Protein AF-A0A3C1ZZN5-F1 (afdb_monomer_lite)

Structure (mmCIF, N/CA/C/O backbone):
data_AF-A0A3C1ZZN5-F1
#
_entry.id   AF-A0A3C1ZZN5-F1
#
loop_
_atom_site.group_PDB
_atom_site.id
_atom_site.type_symbol
_atom_site.label_atom_id
_atom_site.label_alt_id
_atom_site.label_comp_id
_atom_site.label_asym_id
_atom_site.label_entity_id
_atom_site.label_seq_id
_atom_site.pdbx_PDB_ins_code
_atom_site.Cartn_x
_atom_site.Cartn_y
_atom_site.Cartn_z
_atom_site.occupancy
_atom_site.B_iso_or_equiv
_atom_site.auth_seq_id
_atom_site.auth_comp_id
_atom_site.auth_asym_id
_atom_site.auth_atom_id
_atom_site.pdbx_PDB_model_num
ATOM 1 N N . MET A 1 1 ? 5.058 -11.805 5.650 1.00 82.50 1 MET A N 1
ATOM 2 C CA . MET A 1 1 ? 4.836 -10.509 4.966 1.00 82.50 1 MET A CA 1
ATOM 3 C C . MET A 1 1 ? 5.809 -9.423 5.403 1.00 82.50 1 MET A C 1
ATOM 5 O O . MET A 1 1 ? 6.510 -8.929 4.540 1.00 82.50 1 MET A O 1
ATOM 9 N N . VAL A 1 2 ? 5.956 -9.083 6.694 1.00 88.62 2 VAL A N 1
ATOM 10 C CA . VAL A 1 2 ? 6.956 -8.054 7.080 1.00 88.62 2 VAL A CA 1
ATOM 11 C C . VAL A 1 2 ? 8.396 -8.449 6.762 1.00 88.62 2 VAL A C 1
ATOM 13 O O . VAL A 1 2 ? 9.121 -7.617 6.238 1.00 88.62 2 VAL A O 1
ATOM 16 N N . MET A 1 3 ? 8.784 -9.710 6.985 1.00 89.06 3 MET A N 1
ATOM 17 C CA . MET A 1 3 ? 10.106 -10.189 6.557 1.00 89.06 3 MET A CA 1
ATOM 18 C C . MET A 1 3 ? 10.302 -10.021 5.043 1.00 89.06 3 MET A C 1
ATOM 20 O O . MET A 1 3 ? 11.315 -9.491 4.623 1.00 89.06 3 MET A O 1
ATOM 24 N N . VAL A 1 4 ? 9.288 -10.365 4.239 1.00 88.69 4 VAL A N 1
ATOM 25 C CA . VAL A 1 4 ? 9.314 -10.205 2.773 1.00 88.69 4 VAL A CA 1
ATOM 26 C C . VAL A 1 4 ? 9.475 -8.736 2.371 1.00 88.69 4 VAL A C 1
ATOM 28 O O . VAL A 1 4 ? 10.285 -8.431 1.506 1.00 88.69 4 VAL A O 1
ATOM 31 N N . ALA A 1 5 ? 8.751 -7.816 3.016 1.00 88.94 5 ALA A N 1
ATOM 32 C CA . ALA A 1 5 ? 8.887 -6.384 2.753 1.00 88.94 5 ALA A CA 1
ATOM 33 C C . ALA A 1 5 ? 10.283 -5.856 3.130 1.00 88.94 5 ALA A C 1
ATOM 35 O O . ALA A 1 5 ? 10.857 -5.058 2.397 1.00 88.94 5 ALA A O 1
ATOM 36 N N . PHE A 1 6 ? 10.851 -6.338 4.238 1.00 90.38 6 PHE A N 1
ATOM 37 C CA . PHE A 1 6 ? 12.215 -5.996 4.633 1.00 90.38 6 PHE A CA 1
ATOM 38 C C . PHE A 1 6 ? 13.245 -6.519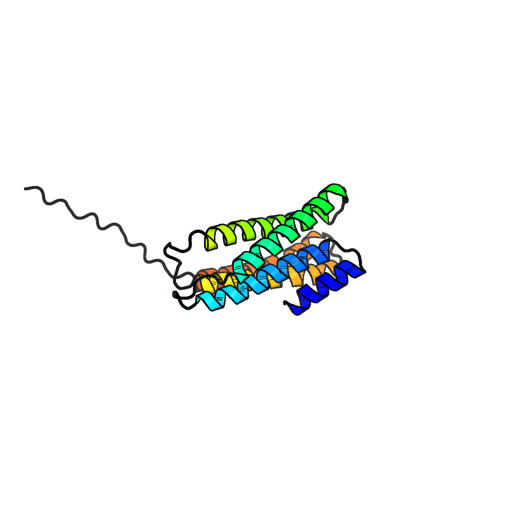 3.623 1.00 90.38 6 PHE A C 1
ATOM 40 O O . PHE A 1 6 ? 14.095 -5.760 3.164 1.00 90.38 6 PHE A O 1
ATOM 47 N N . SER A 1 7 ? 13.122 -7.777 3.194 1.00 90.81 7 SER A N 1
ATOM 48 C CA . SER A 1 7 ? 13.955 -8.339 2.127 1.00 90.81 7 SER A CA 1
ATOM 49 C C . SER A 1 7 ? 13.819 -7.554 0.820 1.00 90.81 7 SER A C 1
ATOM 51 O O . SER A 1 7 ? 14.822 -7.309 0.156 1.00 90.81 7 SER A O 1
ATOM 53 N N . ALA A 1 8 ? 12.611 -7.105 0.467 1.00 88.12 8 ALA A N 1
ATOM 54 C CA . ALA A 1 8 ? 12.384 -6.279 -0.717 1.00 88.12 8 ALA A CA 1
ATOM 55 C C . ALA A 1 8 ? 13.116 -4.931 -0.635 1.00 88.12 8 ALA A C 1
ATOM 57 O O . ALA A 1 8 ? 13.687 -4.500 -1.633 1.00 88.12 8 ALA A O 1
ATOM 58 N N . PHE A 1 9 ? 13.173 -4.297 0.542 1.00 88.69 9 PHE A N 1
ATOM 59 C CA . PHE A 1 9 ? 13.965 -3.079 0.732 1.00 88.69 9 PHE A CA 1
ATOM 60 C C . PHE A 1 9 ? 15.465 -3.318 0.583 1.00 88.69 9 PHE A C 1
ATOM 62 O O . PHE A 1 9 ? 16.136 -2.547 -0.099 1.00 88.69 9 PHE A O 1
ATOM 69 N N . VAL A 1 10 ? 15.983 -4.403 1.161 1.00 91.31 10 VAL A N 1
ATOM 70 C CA . VAL A 1 10 ? 17.399 -4.770 1.015 1.00 91.31 10 VAL A CA 1
ATOM 71 C C . VAL A 1 10 ? 17.738 -5.020 -0.458 1.00 91.31 10 VAL A C 1
ATOM 73 O O . VAL A 1 10 ? 18.679 -4.435 -0.988 1.00 91.31 10 VAL A O 1
ATOM 76 N N . LEU A 1 11 ? 16.933 -5.824 -1.158 1.00 88.81 11 LEU A N 1
ATOM 77 C CA . LEU A 1 11 ? 17.134 -6.108 -2.582 1.00 88.81 11 LEU A CA 1
ATOM 78 C C . LEU A 1 11 ? 16.981 -4.862 -3.453 1.00 88.81 11 LEU A C 1
ATOM 80 O O . LEU A 1 11 ? 17.716 -4.700 -4.425 1.00 88.81 11 LEU A O 1
ATOM 84 N N . SER A 1 12 ? 16.050 -3.977 -3.105 1.00 87.50 12 SER A N 1
ATOM 85 C CA . SER A 1 12 ? 15.873 -2.701 -3.785 1.00 87.50 12 SER A CA 1
ATOM 86 C C . SER A 1 12 ? 17.114 -1.821 -3.685 1.00 87.50 12 SER A C 1
ATOM 88 O O . SER A 1 12 ? 17.446 -1.185 -4.682 1.00 87.50 12 SER A O 1
ATOM 90 N N . ALA A 1 13 ? 17.771 -1.776 -2.524 1.00 87.00 13 ALA A N 1
ATOM 91 C CA . ALA A 1 13 ? 18.986 -0.993 -2.328 1.00 87.00 13 ALA A CA 1
ATOM 92 C C . ALA A 1 13 ? 20.169 -1.587 -3.106 1.00 87.00 13 ALA A C 1
ATOM 94 O O . ALA A 1 13 ? 20.916 -0.851 -3.739 1.00 87.00 13 ALA A O 1
ATOM 95 N N . ILE A 1 14 ? 20.301 -2.918 -3.121 1.00 91.06 14 ILE A N 1
ATOM 96 C CA . ILE A 1 14 ? 21.395 -3.612 -3.822 1.00 91.06 14 ILE A CA 1
ATOM 97 C C . ILE A 1 14 ? 21.243 -3.515 -5.346 1.00 91.06 14 ILE A C 1
ATOM 99 O O . ILE A 1 14 ? 22.218 -3.293 -6.056 1.00 91.06 14 ILE A O 1
ATOM 103 N N . LYS A 1 15 ? 20.027 -3.714 -5.869 1.00 83.88 15 LYS A N 1
ATOM 104 C CA . LYS A 1 15 ? 19.757 -3.742 -7.317 1.00 83.88 15 LYS A CA 1
ATOM 105 C C . LYS A 1 15 ? 19.299 -2.393 -7.882 1.00 83.88 15 LYS A C 1
ATOM 107 O O . LYS A 1 15 ? 18.893 -2.353 -9.040 1.00 83.88 15 LYS A O 1
ATOM 112 N N . SER A 1 16 ? 19.294 -1.325 -7.078 1.00 82.25 16 SER A N 1
ATOM 113 C CA . SER A 1 16 ? 18.743 -0.005 -7.437 1.00 82.25 16 SER A CA 1
ATOM 114 C C . SER A 1 16 ? 17.367 -0.097 -8.111 1.00 82.25 16 SER A C 1
ATOM 116 O O . SER A 1 16 ? 17.086 0.566 -9.107 1.00 82.25 16 SER A O 1
ATOM 118 N N . ASN A 1 17 ? 16.506 -0.975 -7.590 1.00 83.81 17 ASN A N 1
ATOM 119 C CA . ASN A 1 17 ? 15.234 -1.314 -8.219 1.00 83.81 17 ASN A CA 1
ATOM 120 C C . ASN A 1 17 ? 14.074 -0.566 -7.548 1.00 83.81 17 ASN A C 1
ATOM 122 O O . ASN A 1 17 ? 13.565 -0.979 -6.504 1.00 83.81 17 ASN A O 1
ATOM 126 N N . SER A 1 18 ? 13.626 0.512 -8.193 1.00 85.75 18 SER A N 1
ATOM 127 C CA . SER A 1 18 ? 12.519 1.360 -7.738 1.00 85.75 18 SER A CA 1
ATOM 128 C C . SER A 1 18 ? 11.204 0.591 -7.548 1.00 85.75 18 SER A C 1
ATOM 130 O O . SER A 1 18 ? 10.439 0.875 -6.628 1.00 85.75 18 SER A O 1
ATOM 132 N N . PHE A 1 19 ? 10.932 -0.422 -8.372 1.00 85.94 19 PHE A N 1
ATOM 133 C CA . PHE A 1 19 ? 9.715 -1.222 -8.246 1.00 85.94 19 PHE A CA 1
ATOM 134 C C . PHE A 1 19 ? 9.686 -2.030 -6.940 1.00 85.94 19 PHE A C 1
ATOM 136 O O . PHE A 1 19 ? 8.683 -2.002 -6.221 1.00 85.94 19 PHE A O 1
ATOM 143 N N . LEU A 1 20 ? 10.796 -2.691 -6.592 1.00 87.88 20 LEU A N 1
ATOM 144 C CA . LEU A 1 20 ? 10.908 -3.451 -5.342 1.00 87.88 20 LEU A CA 1
ATOM 145 C C . LEU A 1 20 ? 10.789 -2.549 -4.112 1.00 87.88 20 LEU A C 1
ATOM 147 O O . LEU A 1 20 ? 10.127 -2.938 -3.147 1.00 87.88 20 LEU A O 1
ATOM 151 N N . PHE A 1 21 ? 11.362 -1.340 -4.165 1.00 89.25 21 PHE A N 1
ATOM 152 C CA . PHE A 1 21 ? 11.186 -0.346 -3.105 1.00 89.25 21 PHE A CA 1
ATOM 153 C C . PHE A 1 21 ? 9.705 -0.063 -2.864 1.00 89.25 21 PHE A C 1
ATOM 155 O O . PHE A 1 21 ? 9.212 -0.157 -1.738 1.00 89.25 21 PHE A O 1
ATOM 162 N N . MET A 1 22 ? 8.987 0.260 -3.942 1.00 89.00 22 MET A N 1
ATO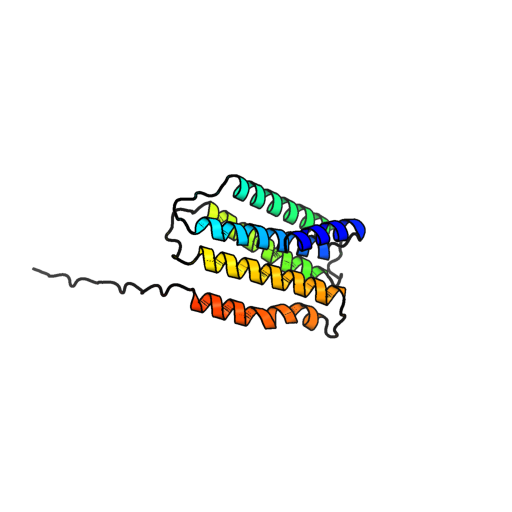M 163 C CA . MET A 1 22 ? 7.616 0.732 -3.850 1.00 89.00 22 MET A CA 1
ATOM 164 C C . MET A 1 22 ? 6.664 -0.355 -3.361 1.00 89.00 22 MET A C 1
ATOM 166 O O . MET A 1 22 ? 5.848 -0.123 -2.465 1.00 89.00 22 MET A O 1
ATOM 170 N N . VAL A 1 23 ? 6.790 -1.566 -3.908 1.00 90.81 23 VAL A N 1
ATOM 171 C CA . VAL A 1 23 ? 5.974 -2.698 -3.460 1.00 90.81 23 VAL A CA 1
ATOM 172 C C . VAL A 1 23 ? 6.336 -3.105 -2.031 1.00 90.81 23 VAL A C 1
ATOM 174 O O . VAL A 1 23 ? 5.439 -3.441 -1.254 1.00 90.81 23 VAL A O 1
ATOM 177 N N . GLY A 1 24 ? 7.614 -3.027 -1.648 1.00 92.44 24 GLY A N 1
ATOM 178 C CA . GLY A 1 24 ? 8.068 -3.243 -0.273 1.00 92.44 24 GLY A CA 1
ATOM 179 C C . GLY A 1 24 ? 7.416 -2.267 0.708 1.00 92.44 24 GLY A C 1
ATOM 180 O O . GLY A 1 24 ? 6.808 -2.699 1.691 1.00 92.44 24 GLY A O 1
ATOM 181 N N . LEU A 1 25 ? 7.445 -0.968 0.396 1.00 92.88 25 LEU A N 1
ATOM 182 C CA . LEU A 1 25 ? 6.820 0.088 1.197 1.00 92.88 25 LEU A CA 1
ATOM 183 C C . LEU A 1 25 ? 5.308 -0.102 1.318 1.00 92.88 25 LEU A C 1
ATOM 185 O O . LEU A 1 25 ? 4.768 -0.098 2.427 1.00 92.88 25 LEU A O 1
ATOM 189 N N . PHE A 1 26 ? 4.635 -0.350 0.194 1.00 93.19 26 PHE A N 1
ATOM 190 C CA . PHE A 1 26 ? 3.201 -0.625 0.159 1.00 93.19 26 PHE A CA 1
ATOM 191 C C . PHE A 1 26 ? 2.830 -1.848 1.012 1.00 93.19 26 PHE A C 1
ATOM 193 O O . PHE A 1 26 ? 1.931 -1.787 1.857 1.00 93.19 26 PHE A O 1
ATOM 200 N N . THR A 1 27 ? 3.558 -2.954 0.845 1.00 93.81 27 THR A N 1
ATOM 201 C CA . THR A 1 27 ? 3.338 -4.207 1.581 1.00 93.81 27 THR A CA 1
ATOM 202 C C . THR A 1 27 ? 3.575 -4.023 3.075 1.00 93.81 27 THR A C 1
ATOM 204 O O . THR A 1 27 ? 2.781 -4.509 3.889 1.00 93.81 27 THR A O 1
ATOM 207 N N . LEU A 1 28 ? 4.646 -3.321 3.461 1.00 94.25 28 LEU A N 1
ATOM 208 C CA . LEU A 1 28 ? 4.952 -3.042 4.860 1.00 94.25 28 LEU A CA 1
ATOM 209 C C . LEU A 1 28 ? 3.826 -2.231 5.501 1.00 94.25 28 LEU A C 1
ATOM 211 O O . LEU A 1 28 ? 3.308 -2.628 6.549 1.00 94.25 28 LEU A O 1
ATOM 215 N N . TYR A 1 29 ? 3.409 -1.146 4.847 1.00 94.19 29 TYR A N 1
ATOM 216 C CA . TYR A 1 29 ? 2.340 -0.282 5.333 1.00 94.19 29 TYR A CA 1
ATOM 217 C C . TYR A 1 29 ? 1.029 -1.052 5.521 1.00 94.19 29 TYR A C 1
ATOM 219 O O . TYR A 1 29 ? 0.440 -1.029 6.606 1.00 94.19 29 TYR A O 1
ATOM 227 N N . MET A 1 30 ? 0.611 -1.816 4.510 1.00 93.56 30 MET A N 1
ATOM 228 C CA . MET A 1 30 ? -0.581 -2.667 4.564 1.00 93.56 30 MET A CA 1
ATOM 229 C C . MET A 1 30 ? -0.496 -3.713 5.681 1.00 93.56 30 MET A C 1
ATOM 231 O O . MET A 1 30 ? -1.441 -3.899 6.446 1.00 93.56 30 MET A O 1
ATOM 235 N N . THR A 1 31 ? 0.655 -4.364 5.843 1.00 93.75 31 THR A N 1
ATOM 236 C CA . THR A 1 31 ? 0.827 -5.408 6.860 1.00 93.75 31 THR A CA 1
ATOM 237 C C . THR A 1 31 ? 0.805 -4.831 8.278 1.00 93.75 31 THR A C 1
ATOM 239 O O . THR A 1 31 ? 0.198 -5.412 9.181 1.00 93.75 31 THR A O 1
ATOM 242 N N . VAL A 1 32 ? 1.464 -3.692 8.513 1.00 92.19 32 VAL A N 1
ATOM 243 C CA . VAL A 1 32 ? 1.506 -3.050 9.837 1.00 92.19 32 VAL A CA 1
ATOM 244 C C . VAL A 1 32 ? 0.133 -2.493 10.209 1.00 92.19 32 VAL A C 1
ATOM 246 O O . VAL A 1 32 ? -0.377 -2.830 11.280 1.00 92.19 32 VAL A O 1
ATOM 249 N N . THR A 1 33 ? -0.503 -1.725 9.320 1.00 90.81 33 THR A N 1
ATOM 250 C CA . THR A 1 33 ? -1.850 -1.169 9.553 1.00 90.81 33 THR A CA 1
ATOM 251 C C . THR A 1 33 ? -2.909 -2.268 9.672 1.00 90.81 33 THR A C 1
ATOM 253 O O . THR A 1 33 ? -3.778 -2.199 10.541 1.00 90.81 33 THR A O 1
ATOM 256 N N . GLY A 1 34 ? -2.795 -3.345 8.890 1.00 89.75 34 GLY A N 1
ATOM 257 C CA . GLY A 1 34 ? -3.645 -4.528 8.996 1.00 89.75 34 GLY A CA 1
ATOM 258 C C . GLY A 1 34 ? -3.512 -5.244 10.342 1.00 89.75 34 GLY A C 1
ATOM 259 O O . GLY A 1 34 ? -4.520 -5.613 10.939 1.00 89.75 34 GLY A O 1
ATOM 260 N N . ARG A 1 35 ? -2.295 -5.414 10.881 1.00 89.31 35 ARG A N 1
ATOM 261 C CA . ARG A 1 35 ? -2.109 -5.984 12.234 1.00 89.31 35 ARG A CA 1
ATOM 262 C C . ARG A 1 35 ? -2.615 -5.050 13.322 1.00 89.31 35 ARG A C 1
ATOM 264 O O . ARG A 1 35 ? -3.225 -5.512 14.282 1.00 89.31 35 ARG A O 1
ATOM 271 N N . ARG A 1 36 ? -2.391 -3.744 13.170 1.00 86.19 36 ARG A N 1
ATOM 272 C CA . ARG A 1 36 ? -2.890 -2.731 14.106 1.00 86.19 36 ARG A CA 1
ATOM 273 C C . ARG A 1 36 ? -4.413 -2.716 14.165 1.00 86.19 36 ARG A C 1
ATOM 275 O O . ARG A 1 36 ? -4.946 -2.597 15.261 1.00 86.19 36 ARG A O 1
ATOM 282 N N . ALA A 1 37 ? -5.098 -2.972 13.049 1.00 85.62 37 ALA A N 1
ATOM 283 C CA . ALA A 1 37 ? -6.554 -3.104 13.018 1.00 85.62 37 ALA A CA 1
ATOM 284 C C . ALA A 1 37 ? -7.092 -4.105 14.063 1.00 85.62 37 ALA A C 1
ATOM 286 O O . ALA A 1 37 ? -8.114 -3.833 14.680 1.00 85.62 37 ALA A O 1
ATOM 287 N N . LEU A 1 38 ? -6.382 -5.208 14.344 1.00 83.94 38 LEU A N 1
ATOM 288 C CA . LEU A 1 38 ? -6.799 -6.197 15.351 1.00 83.94 38 LEU A CA 1
ATOM 289 C C . LEU A 1 38 ? -6.778 -5.660 16.792 1.00 83.94 38 LEU A C 1
ATOM 291 O O . LEU A 1 38 ? -7.553 -6.130 17.625 1.00 83.94 38 LEU A O 1
ATOM 295 N N . LYS A 1 39 ? -5.919 -4.678 17.098 1.00 77.81 39 LYS A N 1
ATOM 296 C CA . LYS A 1 39 ? -5.841 -4.071 18.439 1.00 77.81 39 LYS A CA 1
ATOM 297 C C . LYS A 1 39 ? -7.091 -3.245 18.760 1.00 77.81 39 LYS A C 1
ATOM 299 O O . LYS A 1 39 ? -7.573 -3.270 19.886 1.00 77.81 39 LYS A O 1
ATOM 304 N N . PHE A 1 40 ? -7.712 -2.653 17.740 1.00 70.69 40 PHE A N 1
ATOM 305 C CA . PHE A 1 40 ? -8.961 -1.888 17.856 1.00 70.69 40 PHE A CA 1
ATOM 306 C C . PHE A 1 40 ? -10.224 -2.759 17.979 1.00 70.69 40 PHE A C 1
ATOM 308 O O . PHE A 1 40 ? -11.338 -2.254 17.871 1.00 70.69 40 PHE A O 1
ATOM 315 N N . LYS A 1 41 ? -10.084 -4.071 18.233 1.00 68.19 41 LYS A N 1
ATOM 316 C CA . LYS A 1 41 ? -11.213 -4.952 18.579 1.00 68.19 41 LYS A CA 1
ATOM 317 C C . LYS A 1 41 ? -11.914 -4.509 19.872 1.00 68.19 41 LYS A C 1
ATOM 319 O O . LYS A 1 41 ? -13.106 -4.761 20.031 1.00 68.19 41 LYS A O 1
ATOM 324 N N . LYS A 1 42 ? -11.185 -3.876 20.800 1.00 62.06 42 LYS A N 1
ATOM 325 C CA . LYS A 1 42 ? -11.739 -3.311 22.037 1.00 62.06 42 LYS A CA 1
ATOM 326 C C . LYS A 1 42 ? -11.930 -1.792 21.867 1.00 62.06 42 LYS A C 1
ATOM 328 O O . LYS A 1 42 ? -10.941 -1.111 21.604 1.00 62.06 42 LYS A O 1
ATOM 333 N N . PRO A 1 43 ? -13.153 -1.253 22.036 1.00 54.09 43 PRO A N 1
ATOM 334 C CA . PRO A 1 43 ? -13.471 0.154 21.761 1.00 54.09 43 PRO A CA 1
ATOM 335 C C . PRO A 1 43 ? -12.762 1.172 22.675 1.00 54.09 43 PRO A C 1
ATOM 337 O O . PRO A 1 43 ? -12.747 2.352 22.350 1.00 54.09 43 PRO A O 1
ATOM 340 N N . GLN A 1 44 ? -12.144 0.742 23.782 1.00 50.12 44 GLN A N 1
ATOM 341 C CA . GLN A 1 44 ? -11.384 1.622 24.681 1.00 50.12 44 GLN A CA 1
ATOM 342 C C . GLN A 1 44 ? -9.933 1.915 24.253 1.00 50.12 44 GLN A C 1
ATOM 344 O O . GLN A 1 44 ? -9.267 2.694 24.930 1.00 50.12 44 GLN A O 1
ATOM 349 N N . GLN A 1 45 ? -9.398 1.309 23.186 1.00 57.38 45 GLN A N 1
ATOM 350 C CA . GLN A 1 45 ? -8.012 1.583 22.785 1.00 57.38 45 GLN A CA 1
ATOM 351 C C . GLN A 1 45 ? -7.939 2.774 21.826 1.00 57.38 45 GLN A C 1
ATOM 353 O O . GLN A 1 45 ? -8.267 2.661 20.646 1.00 57.38 45 GLN A O 1
ATOM 358 N N . THR A 1 46 ? -7.487 3.916 22.345 1.00 58.66 46 THR A N 1
ATOM 359 C CA . THR A 1 46 ? -7.064 5.072 21.549 1.00 58.66 46 THR A CA 1
ATOM 360 C C . THR A 1 46 ? -5.866 4.713 20.666 1.00 58.66 46 THR A C 1
ATOM 362 O O . THR A 1 46 ? -5.069 3.827 20.988 1.00 58.66 46 THR A O 1
ATOM 365 N N . HIS A 1 47 ? -5.742 5.390 19.521 1.00 64.38 47 HIS A N 1
ATOM 366 C CA . HIS A 1 47 ? -4.571 5.247 18.656 1.00 64.38 47 HIS A CA 1
ATOM 367 C C . HIS A 1 47 ? -3.298 5.578 19.430 1.00 64.38 47 HIS A C 1
ATOM 369 O O . HIS A 1 47 ? -3.193 6.635 20.051 1.00 64.38 47 HIS A O 1
ATOM 375 N N . ALA A 1 48 ? -2.325 4.668 19.385 1.00 68.50 48 ALA A N 1
ATOM 376 C CA . ALA A 1 48 ? -1.034 4.909 20.008 1.00 68.50 48 ALA A CA 1
ATOM 377 C C . ALA A 1 48 ? -0.286 6.000 19.216 1.00 68.50 48 ALA A C 1
ATOM 379 O O . ALA A 1 48 ? -0.403 6.020 17.989 1.00 68.50 48 ALA A O 1
ATOM 380 N N . PRO A 1 49 ? 0.561 6.830 19.856 1.00 78.31 49 PRO A N 1
ATOM 381 C CA . PRO A 1 49 ? 1.436 7.790 19.165 1.00 78.31 49 PRO A CA 1
ATOM 382 C C . PRO A 1 49 ? 2.223 7.157 18.007 1.00 78.31 49 PRO A C 1
ATOM 384 O O . PRO A 1 49 ? 2.435 7.767 16.963 1.00 78.31 49 PRO A O 1
ATOM 387 N N . PHE A 1 50 ? 2.567 5.875 18.159 1.00 82.69 50 PHE A N 1
ATOM 388 C CA . PHE A 1 50 ? 3.181 5.050 17.124 1.00 82.69 50 PHE A CA 1
ATOM 389 C C . PHE A 1 50 ? 2.418 5.041 15.788 1.00 82.69 50 PHE A C 1
ATOM 391 O O . PHE A 1 50 ? 3.053 5.029 14.740 1.00 82.69 50 PHE A O 1
ATOM 398 N N . ASP A 1 51 ? 1.082 5.018 15.795 1.00 84.06 51 ASP A N 1
ATOM 399 C CA . ASP A 1 51 ? 0.293 4.903 14.563 1.00 84.06 51 ASP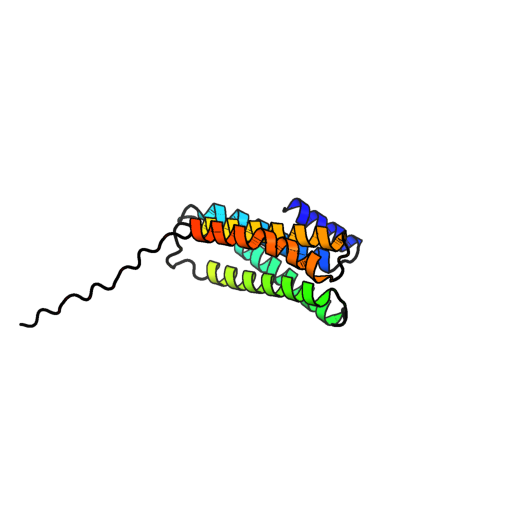 A CA 1
ATOM 400 C C . ASP A 1 51 ? 0.389 6.188 13.720 1.00 84.06 51 ASP A C 1
ATOM 402 O O . ASP A 1 51 ? 0.474 6.109 12.494 1.00 84.06 51 ASP A O 1
ATOM 406 N N . TRP A 1 52 ? 0.458 7.352 14.377 1.00 84.25 52 TRP A N 1
ATOM 407 C CA . TRP A 1 52 ? 0.699 8.647 13.735 1.00 84.25 52 TRP A CA 1
ATOM 408 C C . TRP A 1 52 ? 2.129 8.775 13.218 1.00 84.25 52 TRP A C 1
ATOM 410 O O . TRP A 1 52 ? 2.325 9.160 12.067 1.00 84.25 52 TRP A O 1
ATOM 420 N N . VAL A 1 53 ? 3.122 8.389 14.028 1.00 88.75 53 VAL A N 1
ATOM 421 C CA . VAL A 1 53 ? 4.535 8.393 13.613 1.00 88.75 53 VAL A CA 1
ATOM 422 C C . VAL A 1 53 ? 4.744 7.481 12.404 1.00 88.75 53 VAL A C 1
ATOM 424 O O . VAL A 1 53 ? 5.377 7.877 11.431 1.00 88.75 53 VAL A O 1
ATOM 427 N N . PHE A 1 54 ? 4.167 6.277 12.420 1.00 90.56 54 PHE A N 1
ATOM 428 C CA . PHE A 1 54 ? 4.279 5.331 11.314 1.00 90.56 54 PHE A CA 1
ATOM 429 C C . PHE A 1 54 ? 3.577 5.827 10.042 1.00 90.56 54 PHE A C 1
ATOM 431 O O . PHE A 1 54 ? 4.108 5.656 8.941 1.00 90.56 54 PHE A O 1
ATOM 438 N N . LEU A 1 55 ? 2.408 6.463 10.178 1.00 89.81 55 LEU A N 1
ATOM 439 C CA . LEU A 1 55 ? 1.706 7.091 9.058 1.00 89.81 55 LEU A CA 1
ATOM 440 C C . LEU A 1 55 ? 2.553 8.213 8.448 1.00 89.81 55 LEU A C 1
ATOM 442 O O . LEU A 1 55 ? 2.767 8.209 7.238 1.00 89.81 55 LEU A O 1
ATOM 446 N N . GLY A 1 56 ? 3.082 9.117 9.277 1.00 89.56 56 GLY A N 1
ATOM 447 C CA . GLY A 1 56 ? 3.940 10.218 8.840 1.00 89.56 56 GLY A CA 1
ATOM 448 C C . GLY A 1 56 ? 5.224 9.732 8.167 1.00 89.56 56 GLY A C 1
ATOM 449 O O . GLY A 1 56 ? 5.549 10.185 7.074 1.00 89.56 56 GLY A O 1
ATOM 450 N N . ALA A 1 57 ? 5.907 8.747 8.757 1.00 90.38 57 ALA A N 1
ATOM 451 C CA . ALA A 1 57 ? 7.114 8.153 8.183 1.00 90.38 57 ALA A CA 1
ATOM 452 C C . ALA A 1 57 ? 6.844 7.490 6.823 1.00 90.38 57 ALA A C 1
ATOM 454 O O . ALA A 1 57 ? 7.619 7.657 5.882 1.00 90.38 57 ALA A O 1
ATOM 455 N N . THR A 1 58 ? 5.719 6.776 6.691 1.00 91.19 58 THR A N 1
ATOM 456 C CA . THR A 1 58 ? 5.332 6.159 5.413 1.00 91.19 58 THR A CA 1
ATOM 457 C C . THR A 1 58 ? 4.972 7.219 4.372 1.00 91.19 58 THR A C 1
ATOM 459 O O . THR A 1 58 ? 5.375 7.094 3.218 1.00 91.19 58 THR A O 1
ATOM 462 N N . ALA A 1 59 ? 4.244 8.269 4.764 1.00 91.38 59 ALA A N 1
ATOM 463 C CA . ALA A 1 59 ? 3.886 9.369 3.875 1.00 91.38 59 ALA A CA 1
ATOM 464 C C . ALA A 1 59 ? 5.128 10.107 3.366 1.00 91.38 59 ALA A C 1
ATOM 466 O O . ALA A 1 59 ? 5.260 10.317 2.163 1.00 91.38 59 ALA A O 1
ATOM 467 N N . LEU A 1 60 ? 6.069 10.419 4.259 1.00 90.06 60 LEU A N 1
ATOM 468 C CA . LEU A 1 60 ? 7.342 11.029 3.891 1.00 90.06 60 LEU A CA 1
ATOM 469 C C . LEU A 1 60 ? 8.124 10.133 2.924 1.00 90.06 60 LEU A C 1
ATOM 471 O O . LEU A 1 60 ? 8.567 10.606 1.881 1.00 90.06 60 LEU A O 1
ATOM 475 N N . GLY A 1 61 ? 8.234 8.835 3.225 1.00 86.44 61 GLY A N 1
ATOM 476 C CA . GLY A 1 61 ? 8.895 7.869 2.346 1.00 86.44 61 GLY A CA 1
ATOM 477 C C . GLY A 1 61 ? 8.254 7.792 0.957 1.00 86.44 61 GLY A C 1
ATOM 478 O O . GLY A 1 61 ? 8.966 7.781 -0.044 1.00 86.44 61 GLY A O 1
ATOM 479 N N . ALA A 1 62 ? 6.921 7.803 0.883 1.00 88.00 62 ALA A N 1
ATOM 480 C CA . ALA A 1 62 ? 6.189 7.797 -0.380 1.00 88.00 62 ALA A CA 1
ATOM 481 C C . ALA A 1 62 ? 6.405 9.090 -1.186 1.00 88.00 62 ALA A C 1
ATOM 483 O O . ALA A 1 62 ? 6.634 9.015 -2.391 1.00 88.00 62 ALA A O 1
ATOM 484 N N . ILE A 1 63 ? 6.377 10.258 -0.532 1.00 88.00 63 ILE A N 1
ATOM 485 C CA . ILE A 1 63 ? 6.597 11.563 -1.177 1.00 88.00 63 ILE A CA 1
ATOM 486 C C . ILE A 1 63 ? 8.022 11.661 -1.718 1.00 88.00 63 ILE A C 1
ATOM 488 O O . ILE A 1 63 ? 8.205 11.962 -2.893 1.00 88.00 63 ILE A O 1
ATOM 492 N N . VAL A 1 64 ? 9.029 11.378 -0.886 1.00 85.12 64 VAL A N 1
ATOM 493 C CA . VAL A 1 64 ? 10.441 11.438 -1.294 1.00 85.12 64 VAL A CA 1
ATOM 494 C C . VAL A 1 64 ? 10.682 10.518 -2.485 1.00 85.12 64 VAL A C 1
ATOM 496 O O . VAL A 1 64 ? 11.267 10.934 -3.484 1.00 85.12 64 VAL A O 1
ATOM 499 N N . PHE A 1 65 ? 10.179 9.287 -2.413 1.00 84.00 65 PHE A N 1
ATOM 500 C CA . PHE A 1 65 ? 10.349 8.317 -3.483 1.00 84.00 65 PHE A CA 1
ATOM 501 C C . PHE A 1 65 ? 9.658 8.742 -4.785 1.00 84.00 65 PHE A C 1
ATOM 503 O O . PHE A 1 65 ? 10.269 8.667 -5.851 1.00 84.00 65 PHE A O 1
ATOM 510 N N . LEU A 1 66 ? 8.415 9.230 -4.713 1.00 83.62 66 LEU A N 1
ATOM 511 C CA . LEU A 1 66 ? 7.680 9.670 -5.898 1.00 83.62 66 LEU A CA 1
ATOM 512 C C . LEU A 1 66 ? 8.341 10.897 -6.548 1.00 83.62 66 LEU A C 1
ATOM 514 O O . LEU A 1 66 ? 8.468 10.939 -7.769 1.00 83.62 66 LEU A O 1
ATOM 518 N N . SER A 1 67 ? 8.841 11.844 -5.750 1.00 80.75 67 SER A N 1
ATOM 519 C CA . SER A 1 67 ? 9.578 13.021 -6.234 1.00 80.75 67 SER A CA 1
ATOM 520 C C . SER A 1 67 ? 10.888 12.651 -6.938 1.00 80.75 67 SER A C 1
ATOM 522 O O . SER A 1 67 ? 11.204 13.193 -7.999 1.00 80.75 67 SER A O 1
ATOM 524 N N . VAL A 1 68 ? 11.651 11.699 -6.389 1.00 78.38 68 VAL A N 1
ATOM 525 C CA . VAL A 1 68 ? 12.878 11.194 -7.032 1.00 78.38 68 VAL A CA 1
ATOM 526 C C . VAL A 1 68 ? 12.548 10.465 -8.334 1.00 78.38 68 VAL A C 1
ATOM 528 O O . VAL A 1 68 ? 13.238 10.642 -9.334 1.00 78.38 68 VAL A O 1
ATOM 531 N N . LEU A 1 69 ? 11.478 9.673 -8.358 1.00 78.62 69 LEU A N 1
ATOM 532 C CA . LEU A 1 69 ? 11.088 8.929 -9.551 1.00 78.62 69 LEU A CA 1
ATOM 533 C C . LEU A 1 69 ? 10.663 9.856 -10.697 1.00 78.62 69 LEU A C 1
ATOM 535 O O . LEU A 1 69 ? 11.140 9.694 -11.818 1.00 78.62 69 LEU A O 1
ATOM 539 N N . LEU A 1 70 ? 9.813 10.847 -10.406 1.00 76.12 70 LEU A N 1
ATOM 540 C CA . LEU A 1 70 ? 9.290 11.795 -11.397 1.00 76.12 70 LEU A CA 1
ATOM 541 C C . LEU A 1 70 ? 10.384 12.668 -12.031 1.00 76.12 70 LEU A C 1
ATOM 543 O O . LEU A 1 70 ? 10.207 13.151 -13.143 1.00 76.12 70 LEU A O 1
ATOM 547 N N . THR A 1 71 ? 11.511 12.862 -11.342 1.00 76.06 71 THR A N 1
ATOM 548 C CA . THR A 1 71 ? 12.636 13.678 -11.828 1.00 76.06 71 THR A CA 1
ATOM 549 C C . THR A 1 71 ? 13.704 12.871 -12.566 1.00 76.06 71 THR A C 1
ATOM 551 O O . THR A 1 71 ? 14.501 13.449 -13.301 1.00 76.06 71 THR A O 1
ATOM 554 N N . ARG A 1 72 ? 13.756 11.547 -12.373 1.00 71.44 72 ARG A N 1
ATOM 555 C CA . ARG A 1 72 ? 14.847 10.688 -12.871 1.00 71.44 72 ARG A CA 1
ATOM 556 C C . ARG A 1 72 ? 14.423 9.681 -13.933 1.00 71.44 72 ARG A C 1
ATOM 558 O O . ARG A 1 72 ? 15.288 9.200 -14.659 1.00 71.44 72 ARG A O 1
ATOM 565 N N . VAL A 1 73 ? 13.140 9.334 -14.012 1.00 69.06 73 VAL A N 1
ATOM 566 C CA . VAL A 1 73 ? 12.653 8.256 -14.878 1.00 69.06 73 VAL A CA 1
ATOM 567 C C . VAL A 1 73 ? 11.682 8.824 -15.917 1.00 69.06 73 VAL A C 1
ATOM 569 O O . VAL A 1 73 ? 10.616 9.311 -15.537 1.00 69.06 73 VAL A O 1
ATOM 572 N N . PRO A 1 74 ? 12.006 8.770 -17.224 1.00 66.69 74 PRO A N 1
ATOM 573 C CA . PRO A 1 74 ? 11.075 9.202 -18.259 1.00 66.69 74 PRO A CA 1
ATOM 574 C C . PRO A 1 74 ? 9.800 8.350 -18.242 1.00 66.69 74 PRO A C 1
ATOM 576 O O . PRO A 1 74 ? 9.849 7.137 -18.026 1.00 66.69 74 PRO A O 1
ATOM 579 N N . LEU A 1 75 ? 8.650 8.980 -18.516 1.00 62.12 75 LEU A N 1
ATOM 580 C CA . LEU A 1 75 ? 7.339 8.313 -18.509 1.00 62.12 75 LEU A CA 1
ATOM 581 C C . LEU A 1 75 ? 7.236 7.125 -19.482 1.00 62.12 75 LEU A C 1
ATOM 583 O O . LEU A 1 75 ? 6.369 6.274 -19.304 1.00 62.12 75 LEU A O 1
ATOM 587 N N . SER A 1 76 ? 8.119 7.047 -20.481 1.00 57.34 76 SER A N 1
ATOM 588 C CA . SER A 1 76 ? 8.204 5.948 -21.447 1.00 57.34 76 SER A CA 1
ATOM 589 C C . SER A 1 76 ? 8.783 4.648 -20.874 1.00 57.34 76 SER A C 1
ATOM 591 O O . SER A 1 76 ? 8.738 3.617 -21.545 1.00 57.34 76 SER A O 1
ATOM 593 N N . HIS A 1 77 ? 9.303 4.643 -19.641 1.00 66.69 77 HIS A N 1
ATOM 594 C CA . HIS A 1 77 ? 9.713 3.402 -18.989 1.00 66.69 77 HIS A CA 1
ATOM 595 C C . HIS A 1 77 ? 8.502 2.509 -18.698 1.00 66.69 77 HIS A C 1
ATOM 597 O O . HIS A 1 77 ? 7.587 2.897 -17.972 1.00 66.69 77 HIS A O 1
ATOM 603 N N . GLY A 1 78 ? 8.548 1.256 -19.162 1.00 69.81 78 GLY A N 1
ATOM 604 C CA . GLY A 1 78 ? 7.452 0.288 -19.001 1.00 69.81 78 GLY A CA 1
ATOM 605 C C . GLY A 1 78 ? 7.014 0.004 -17.554 1.00 69.81 78 GLY A C 1
ATOM 606 O O . GLY A 1 78 ? 5.927 -0.521 -17.338 1.00 69.81 78 GLY A O 1
ATOM 607 N N . MET A 1 79 ? 7.811 0.378 -16.544 1.00 72.81 79 MET A N 1
ATOM 608 C CA . MET A 1 79 ? 7.463 0.217 -15.123 1.00 72.81 79 MET A CA 1
ATOM 609 C C . MET A 1 79 ? 6.720 1.420 -14.516 1.00 72.81 79 MET A C 1
ATOM 611 O O . MET A 1 79 ? 6.1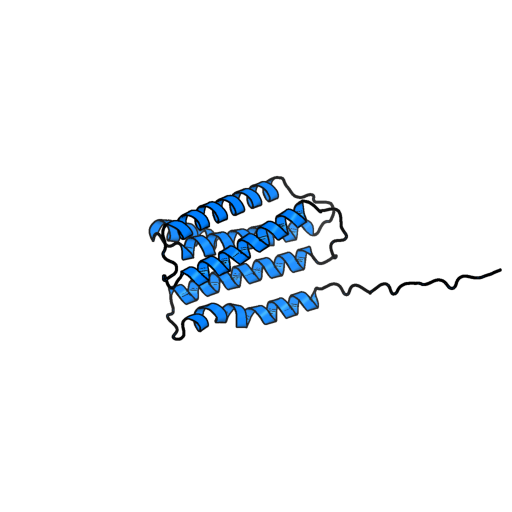84 1.310 -13.412 1.00 72.81 79 MET A O 1
ATOM 615 N N . MET A 1 80 ? 6.657 2.563 -15.205 1.00 77.75 80 MET A N 1
ATOM 616 C CA . MET A 1 80 ? 6.061 3.795 -14.676 1.00 77.75 80 MET A CA 1
ATOM 617 C C . MET A 1 80 ? 4.566 3.657 -14.320 1.00 77.75 80 MET A C 1
ATOM 619 O O . MET A 1 80 ? 4.192 4.049 -13.210 1.00 77.75 80 MET A O 1
ATOM 623 N N . PRO A 1 81 ? 3.703 3.036 -15.159 1.00 79.69 81 PRO A N 1
ATOM 624 C CA . PRO A 1 81 ? 2.280 2.877 -14.834 1.00 79.69 81 PRO A CA 1
ATOM 625 C C . PRO A 1 81 ? 2.045 2.100 -13.533 1.00 79.69 81 PRO A C 1
ATOM 627 O O 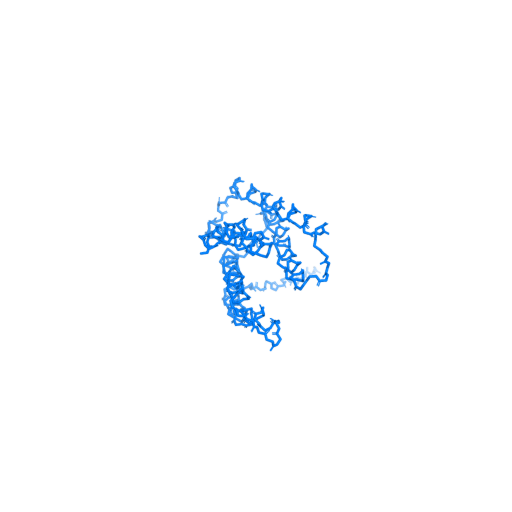. PRO A 1 81 ? 1.126 2.390 -12.765 1.00 79.69 81 PRO A O 1
ATOM 630 N N . VAL A 1 82 ? 2.914 1.130 -13.248 1.00 79.25 82 VAL A N 1
ATOM 631 C CA . VAL A 1 82 ? 2.844 0.298 -12.045 1.00 79.25 82 VAL A CA 1
ATOM 632 C C . VAL A 1 82 ? 3.159 1.122 -10.807 1.00 79.25 82 VAL A C 1
ATOM 634 O O . VAL A 1 82 ? 2.420 1.070 -9.824 1.00 79.25 82 VAL A O 1
ATOM 637 N N . ILE A 1 83 ? 4.246 1.894 -10.849 1.00 82.50 83 ILE A N 1
ATOM 638 C CA . ILE A 1 83 ? 4.668 2.698 -9.704 1.00 82.50 83 ILE A CA 1
ATOM 639 C C . ILE A 1 83 ? 3.616 3.768 -9.391 1.00 82.50 83 ILE A C 1
ATOM 641 O O . ILE A 1 83 ? 3.276 3.958 -8.223 1.00 82.50 83 ILE A O 1
ATOM 645 N N . ILE A 1 84 ? 3.028 4.384 -10.421 1.00 84.12 84 ILE A N 1
ATOM 646 C CA . ILE A 1 84 ? 1.904 5.318 -10.269 1.00 84.12 84 ILE A CA 1
ATOM 647 C C . ILE A 1 84 ? 0.698 4.621 -9.633 1.00 84.12 84 ILE A C 1
ATOM 649 O O . ILE A 1 84 ? 0.089 5.170 -8.721 1.00 84.12 84 ILE A O 1
ATOM 653 N N . THR A 1 85 ? 0.373 3.398 -10.056 1.00 84.81 85 THR A N 1
ATOM 654 C CA . THR A 1 85 ? -0.773 2.649 -9.520 1.00 84.81 85 THR A CA 1
ATOM 655 C C . THR A 1 85 ? -0.584 2.315 -8.038 1.00 84.81 85 THR A C 1
ATOM 657 O O . THR A 1 85 ? -1.420 2.672 -7.207 1.00 84.81 85 THR A O 1
ATOM 660 N N . PHE A 1 86 ? 0.535 1.681 -7.668 1.00 85.69 86 PHE A N 1
ATOM 661 C CA . PHE A 1 86 ? 0.820 1.349 -6.267 1.00 85.69 86 PHE A CA 1
ATOM 662 C C . PHE A 1 86 ? 1.015 2.602 -5.401 1.00 85.69 86 PHE A C 1
ATOM 664 O O . PHE A 1 86 ? 0.592 2.613 -4.245 1.00 85.69 86 PHE A O 1
ATOM 671 N N . GLY A 1 87 ? 1.595 3.671 -5.953 1.00 88.31 87 GLY A N 1
ATOM 672 C CA . GLY A 1 87 ? 1.735 4.962 -5.279 1.00 88.31 87 GLY A CA 1
ATOM 673 C C . GLY A 1 87 ? 0.429 5.682 -5.047 1.00 88.31 87 GLY A C 1
ATOM 674 O O . GLY A 1 87 ? 0.164 6.091 -3.919 1.00 88.31 87 GLY A O 1
ATOM 675 N N . GLY A 1 88 ? -0.428 5.752 -6.060 1.00 89.06 88 GLY A N 1
ATOM 676 C CA . GLY A 1 88 ? -1.771 6.300 -5.933 1.00 89.06 88 GLY A CA 1
ATOM 677 C C . GLY A 1 88 ? -2.578 5.551 -4.876 1.00 89.06 88 GLY A C 1
ATOM 678 O O . GLY A 1 88 ? -3.159 6.174 -3.988 1.00 89.06 88 GLY A O 1
ATOM 679 N N . PHE A 1 89 ? -2.539 4.214 -4.891 1.00 90.25 89 PHE A N 1
ATOM 680 C CA . PHE A 1 89 ? -3.194 3.410 -3.859 1.00 90.25 89 PHE A CA 1
ATOM 681 C C . PHE A 1 89 ? -2.612 3.646 -2.462 1.00 90.25 89 PHE A C 1
ATOM 683 O O . PHE A 1 89 ? -3.379 3.763 -1.505 1.00 90.25 89 PHE A O 1
ATOM 690 N N . LEU A 1 90 ? -1.286 3.744 -2.321 1.00 91.81 90 LEU A N 1
ATOM 691 C CA . LEU A 1 90 ? -0.648 4.031 -1.035 1.00 91.81 90 LEU A CA 1
ATOM 692 C C . LEU A 1 90 ? -1.081 5.397 -0.486 1.00 91.81 90 LEU A C 1
ATOM 694 O O . LEU A 1 90 ? -1.474 5.492 0.675 1.00 91.81 90 LEU A O 1
ATOM 698 N N . ILE A 1 91 ? -1.065 6.434 -1.327 1.00 91.44 91 ILE A N 1
ATOM 699 C CA . ILE A 1 91 ? -1.468 7.799 -0.967 1.00 91.44 91 ILE A CA 1
ATOM 700 C C . ILE A 1 91 ? -2.946 7.838 -0.572 1.00 91.44 91 ILE A C 1
ATOM 702 O O . ILE A 1 91 ? -3.282 8.359 0.491 1.00 91.44 91 ILE A O 1
ATOM 706 N N . ALA A 1 92 ? -3.829 7.228 -1.367 1.00 91.38 92 ALA A N 1
ATOM 707 C CA . ALA A 1 92 ? -5.255 7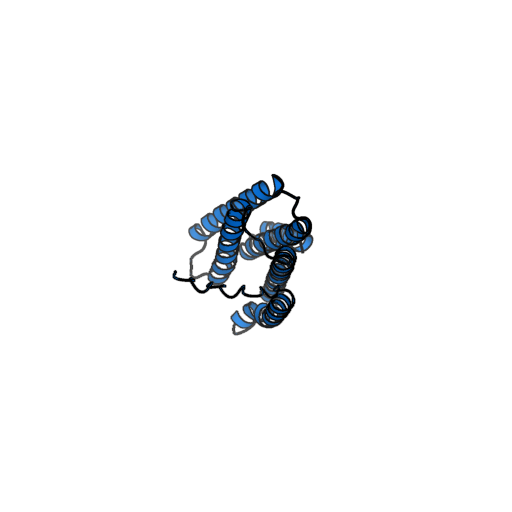.154 -1.054 1.00 91.38 92 ALA A CA 1
ATOM 708 C C . ALA A 1 92 ? -5.502 6.502 0.318 1.00 91.38 92 ALA A C 1
ATOM 710 O O . ALA A 1 92 ? -6.331 6.964 1.104 1.00 91.38 92 ALA A O 1
ATOM 711 N N . MET A 1 93 ? -4.742 5.453 0.643 1.00 91.44 93 MET A N 1
ATOM 712 C CA . MET A 1 93 ? -4.824 4.799 1.946 1.00 91.44 93 MET A CA 1
ATOM 713 C C . MET A 1 93 ? -4.258 5.643 3.089 1.00 91.44 93 MET A C 1
ATOM 715 O O . MET A 1 93 ? -4.811 5.582 4.185 1.00 91.44 93 MET A O 1
ATOM 719 N N . LEU A 1 94 ? -3.185 6.405 2.859 1.00 91.75 94 LEU A N 1
ATOM 720 C CA . LEU A 1 94 ? -2.621 7.323 3.851 1.00 91.75 94 LEU A CA 1
ATOM 721 C C . LEU A 1 94 ? -3.624 8.423 4.212 1.00 91.75 94 LEU A C 1
ATOM 723 O O . LEU A 1 94 ? -3.845 8.678 5.393 1.00 91.75 94 LEU A O 1
ATOM 727 N N . ILE A 1 95 ? -4.288 9.011 3.213 1.00 89.75 95 ILE A N 1
ATOM 728 C CA . ILE A 1 95 ? -5.339 10.022 3.410 1.00 89.75 95 ILE A CA 1
ATOM 729 C C . ILE A 1 95 ? -6.539 9.415 4.157 1.00 89.75 95 ILE A C 1
ATOM 731 O O . ILE A 1 95 ? -7.051 9.994 5.121 1.00 89.75 95 ILE A O 1
ATOM 735 N N . GLY A 1 96 ? -6.969 8.216 3.753 1.00 87.38 96 GLY A N 1
ATOM 736 C CA . GLY A 1 96 ? -8.049 7.487 4.422 1.00 87.38 96 GLY A CA 1
ATOM 737 C C . GLY A 1 96 ? -7.734 7.164 5.886 1.00 87.38 96 GLY A C 1
ATOM 738 O O . GLY A 1 96 ? -8.582 7.341 6.756 1.00 87.38 96 GLY A O 1
ATOM 739 N N . ASP A 1 97 ? -6.505 6.747 6.188 1.00 88.25 97 ASP A N 1
ATOM 740 C CA . ASP A 1 97 ? -6.094 6.450 7.560 1.00 88.25 97 ASP A CA 1
ATOM 741 C C . ASP A 1 97 ? -5.902 7.725 8.396 1.00 88.25 97 ASP A C 1
ATOM 743 O O . ASP A 1 97 ? -6.286 7.729 9.563 1.00 88.25 97 ASP A O 1
ATOM 747 N N . ALA A 1 98 ? -5.394 8.815 7.813 1.00 87.31 98 ALA A N 1
ATOM 748 C CA . ALA A 1 98 ? -5.262 10.104 8.494 1.00 87.31 98 ALA A CA 1
ATOM 749 C C . ALA A 1 98 ? -6.633 10.674 8.888 1.00 87.31 98 ALA A C 1
ATOM 751 O O . ALA A 1 98 ? -6.841 11.064 10.036 1.00 87.31 98 ALA A O 1
ATOM 752 N N . SER A 1 99 ? -7.597 10.650 7.962 1.00 84.88 99 SER A N 1
ATOM 753 C CA . SER A 1 99 ? -8.975 11.073 8.243 1.00 84.88 99 SER A CA 1
ATOM 754 C C . SER A 1 99 ? -9.665 10.172 9.273 1.00 84.88 99 SER A C 1
ATOM 756 O O . SER A 1 99 ? -10.390 10.677 10.131 1.00 84.88 99 SER A O 1
ATOM 758 N N . TYR A 1 100 ? -9.408 8.860 9.243 1.00 82.50 100 TYR A N 1
ATOM 759 C CA . TYR A 1 100 ? -9.914 7.914 10.238 1.00 82.50 100 TYR A CA 1
ATOM 760 C C . TYR A 1 100 ? -9.321 8.163 11.635 1.00 82.50 100 TYR A C 1
ATOM 762 O O . TYR A 1 100 ? -10.063 8.156 12.615 1.00 82.50 100 TYR A O 1
ATOM 770 N N . TYR A 1 101 ? -8.012 8.416 11.741 1.00 80.94 101 TYR A N 1
ATOM 771 C CA . TYR A 1 101 ? -7.364 8.716 13.022 1.00 80.94 101 TYR A CA 1
ATOM 772 C C . TYR A 1 101 ? -7.782 10.078 13.587 1.00 80.94 101 TYR A C 1
ATOM 774 O O . TYR A 1 101 ? -7.891 10.211 14.805 1.00 80.94 101 TYR A O 1
ATOM 782 N N . ALA A 1 102 ? -8.061 11.065 12.729 1.00 79.50 102 ALA A N 1
ATOM 783 C CA . ALA A 1 102 ? -8.543 12.383 13.143 1.00 79.50 102 ALA A CA 1
ATOM 784 C C . ALA A 1 102 ? -10.012 12.370 13.616 1.00 79.50 102 ALA A C 1
ATOM 786 O O . ALA A 1 102 ? -10.348 13.007 14.610 1.00 79.50 102 ALA A O 1
ATOM 787 N N . ASN A 1 103 ? -10.896 11.621 12.945 1.00 72.62 103 ASN A N 1
ATOM 788 C CA . ASN A 1 103 ? -12.351 11.669 13.167 1.00 72.62 103 ASN A CA 1
ATOM 789 C C . ASN A 1 103 ? -12.894 10.541 14.063 1.00 72.62 103 ASN A C 1
ATOM 791 O O . ASN A 1 103 ? -14.015 10.062 13.873 1.00 72.62 103 ASN A O 1
ATOM 795 N N . LEU A 1 104 ? -12.126 10.126 15.072 1.00 62.06 104 LEU A N 1
ATOM 796 C CA . LEU A 1 104 ? -12.335 8.897 15.854 1.00 62.06 104 LEU A CA 1
ATOM 797 C C . LEU A 1 104 ? -13.652 8.799 16.663 1.00 62.06 104 LEU A C 1
ATOM 799 O O . LEU A 1 104 ? -13.871 7.822 17.376 1.00 62.06 104 LEU A O 1
ATOM 803 N N . ARG A 1 105 ? -14.551 9.785 16.577 1.00 51.72 105 ARG A N 1
ATOM 804 C CA . ARG A 1 105 ? -15.791 9.855 17.369 1.00 51.72 105 ARG A CA 1
ATOM 805 C C . ARG A 1 105 ? -17.029 9.225 16.726 1.00 51.72 105 ARG A C 1
ATOM 807 O O . ARG A 1 105 ? -18.054 9.144 17.397 1.00 51.72 105 ARG A O 1
ATOM 814 N N . SER A 1 106 ? -16.985 8.770 15.473 1.00 52.31 106 SER A N 1
ATOM 815 C CA . SER A 1 106 ? -18.219 8.425 14.749 1.00 52.31 106 SER A CA 1
ATOM 816 C C . SER A 1 106 ? -18.397 6.924 14.499 1.00 52.31 106 SER A C 1
ATOM 818 O O . SER A 1 106 ? -17.688 6.333 13.693 1.00 52.31 106 SER A O 1
ATOM 820 N N . ASN A 1 107 ? -19.364 6.320 15.198 1.00 58.12 107 ASN A N 1
ATOM 821 C CA . ASN A 1 107 ? -20.189 5.170 14.785 1.00 58.12 107 ASN A CA 1
ATOM 822 C C . ASN A 1 107 ? -19.522 4.095 13.891 1.00 58.12 107 ASN A C 1
ATOM 824 O O . ASN A 1 107 ? -20.063 3.675 12.864 1.00 58.12 107 ASN A O 1
ATOM 828 N N . VAL A 1 108 ? -18.332 3.631 14.278 1.00 68.38 108 VAL A N 1
ATOM 829 C CA . VAL A 1 108 ? -17.600 2.618 13.516 1.00 68.38 108 VAL A CA 1
ATOM 830 C C . VAL A 1 108 ? -18.352 1.278 13.605 1.00 68.38 108 VAL A C 1
ATOM 832 O O . VAL A 1 108 ? -18.654 0.820 14.710 1.00 68.38 108 VAL A O 1
ATOM 835 N N . PRO A 1 109 ? -18.661 0.604 12.478 1.00 71.44 109 PRO A N 1
ATOM 836 C CA . PRO A 1 109 ? -19.358 -0.679 12.502 1.00 71.44 109 PRO A CA 1
ATOM 837 C C . PRO A 1 109 ? -18.630 -1.719 13.367 1.00 71.44 109 PRO A C 1
ATOM 839 O O . PRO A 1 109 ? -17.406 -1.827 13.307 1.00 71.44 109 PRO A O 1
ATOM 842 N N . LYS A 1 110 ? -19.379 -2.569 14.085 1.00 71.69 110 LYS A N 1
ATOM 843 C CA . LYS A 1 110 ? -18.848 -3.596 15.016 1.00 71.69 110 LYS A CA 1
ATOM 844 C C . LYS A 1 110 ? -17.740 -4.492 14.426 1.00 71.69 110 LYS A C 1
ATOM 846 O O . LYS A 1 110 ? -16.865 -4.952 15.154 1.00 71.69 110 LYS A O 1
ATOM 851 N N . ASN A 1 111 ? -17.752 -4.710 13.109 1.00 81.56 111 ASN A N 1
ATOM 852 C CA . ASN A 1 111 ? -16.789 -5.559 12.395 1.00 81.56 111 ASN A CA 1
ATOM 853 C C . ASN A 1 111 ? -15.774 -4.773 11.544 1.00 81.56 111 ASN A C 1
ATOM 855 O O . ASN A 1 111 ? -15.040 -5.376 10.763 1.00 81.56 111 ASN A O 1
ATOM 859 N N . PHE A 1 112 ? -15.714 -3.444 11.655 1.00 83.06 112 PHE A N 1
ATOM 860 C CA . PHE A 1 112 ? -14.815 -2.619 10.842 1.00 83.06 112 PHE A CA 1
ATOM 861 C C . PHE A 1 112 ? -13.342 -3.001 11.024 1.00 83.06 112 PHE A C 1
ATOM 863 O O . PHE A 1 112 ? -12.611 -3.096 10.043 1.00 83.06 112 PHE A O 1
ATOM 870 N N . TRP A 1 113 ? -12.925 -3.296 12.259 1.00 85.06 113 TRP A N 1
ATOM 871 C CA . TRP A 1 113 ? -11.569 -3.753 12.572 1.00 85.06 113 TRP A CA 1
ATOM 872 C C . TRP A 1 113 ? -11.194 -5.025 11.792 1.00 85.06 113 TRP A C 1
ATOM 874 O O . TRP A 1 113 ? -10.107 -5.107 11.219 1.00 85.06 113 TRP A O 1
ATOM 884 N N . LEU A 1 114 ? -12.120 -5.986 11.701 1.00 86.94 114 LEU A N 1
ATOM 885 C CA . LEU A 1 114 ? -11.928 -7.244 10.983 1.00 86.94 114 LEU A CA 1
ATOM 886 C C . LEU A 1 114 ? -11.900 -7.015 9.470 1.00 86.94 114 LEU A C 1
ATOM 888 O O . LEU A 1 114 ? -11.021 -7.527 8.783 1.00 86.94 114 LEU A O 1
ATOM 892 N N . LEU A 1 115 ? -12.827 -6.206 8.952 1.00 87.50 115 LEU A N 1
ATOM 893 C CA . LEU A 1 115 ? -12.873 -5.857 7.531 1.00 87.50 115 LEU A CA 1
ATOM 894 C C . LEU A 1 115 ? -11.601 -5.124 7.089 1.00 87.50 115 LEU A C 1
ATOM 896 O O . LEU A 1 115 ? -11.045 -5.437 6.033 1.00 87.50 115 LEU A O 1
ATOM 900 N N . ARG A 1 116 ? -11.105 -4.191 7.912 1.00 88.88 116 ARG A N 1
ATOM 901 C CA . ARG A 1 116 ? -9.838 -3.493 7.683 1.00 88.88 116 ARG A CA 1
ATOM 902 C C . ARG A 1 116 ? -8.671 -4.474 7.723 1.00 88.88 116 ARG A C 1
ATOM 904 O O . ARG A 1 116 ? -7.862 -4.452 6.806 1.00 88.88 116 ARG A O 1
ATOM 911 N N . HIS A 1 117 ? -8.609 -5.368 8.711 1.00 91.19 117 HIS A N 1
ATOM 912 C CA . HIS A 1 117 ? -7.570 -6.397 8.782 1.00 91.19 117 HIS A CA 1
ATOM 913 C C . HIS A 1 117 ? -7.528 -7.274 7.520 1.00 91.19 117 HIS A C 1
ATOM 915 O O . HIS A 1 117 ? -6.480 -7.366 6.885 1.00 91.19 117 HIS A O 1
ATOM 921 N N . ILE A 1 118 ? -8.666 -7.859 7.125 1.00 90.50 118 ILE A N 1
ATOM 922 C CA . ILE A 1 118 ? -8.767 -8.745 5.955 1.00 90.50 118 ILE A CA 1
ATOM 923 C C . ILE A 1 118 ? -8.360 -7.996 4.685 1.00 90.50 118 ILE A C 1
ATOM 925 O O . ILE A 1 118 ? -7.510 -8.471 3.940 1.00 90.50 118 ILE A O 1
ATOM 929 N N . THR A 1 119 ? -8.910 -6.801 4.456 1.00 90.31 119 THR A N 1
ATOM 930 C CA . THR A 1 119 ? -8.623 -6.024 3.238 1.00 90.31 119 THR A CA 1
ATOM 931 C C . THR A 1 119 ? -7.142 -5.649 3.150 1.00 90.31 119 THR A C 1
ATOM 933 O O . THR A 1 119 ? -6.525 -5.795 2.097 1.00 90.31 119 THR A O 1
ATOM 936 N N . ARG A 1 120 ? -6.548 -5.211 4.269 1.00 92.62 120 ARG A N 1
ATOM 937 C CA . ARG A 1 120 ? -5.132 -4.830 4.339 1.00 92.62 120 ARG A CA 1
ATOM 938 C C . ARG A 1 120 ? -4.208 -6.038 4.140 1.00 92.62 120 ARG A C 1
ATOM 940 O O . ARG A 1 120 ? -3.244 -5.949 3.388 1.00 92.62 120 ARG A O 1
ATOM 947 N N . MET A 1 121 ? -4.516 -7.180 4.754 1.00 94.19 121 MET A N 1
ATOM 948 C CA . MET A 1 121 ? -3.709 -8.398 4.607 1.00 94.19 121 MET A CA 1
ATOM 949 C C . MET A 1 121 ? -3.794 -8.996 3.206 1.00 94.19 121 MET A C 1
ATOM 951 O O . MET A 1 121 ? -2.768 -9.334 2.622 1.00 94.19 121 MET A O 1
ATOM 955 N N . MET A 1 122 ? -4.996 -9.072 2.641 1.00 93.12 122 MET A N 1
ATOM 956 C CA . MET A 1 122 ? -5.192 -9.593 1.292 1.00 93.12 122 MET A CA 1
ATOM 957 C C . MET A 1 122 ? -4.544 -8.690 0.240 1.00 93.12 122 MET A C 1
ATOM 959 O O . MET A 1 122 ? -3.896 -9.190 -0.672 1.00 93.12 122 MET A O 1
ATOM 963 N N . GLY A 1 123 ? -4.642 -7.365 0.390 1.00 92.25 123 GLY A N 1
ATOM 964 C CA . GLY A 1 123 ? -3.958 -6.435 -0.509 1.00 92.25 123 GLY A CA 1
ATOM 965 C C . GLY A 1 123 ? -2.431 -6.540 -0.429 1.00 92.25 123 GLY A C 1
ATOM 966 O O . GLY A 1 123 ? -1.770 -6.504 -1.463 1.00 92.25 123 GLY A O 1
ATOM 967 N N . ALA A 1 124 ? -1.866 -6.743 0.769 1.00 93.50 124 ALA A N 1
ATOM 968 C CA . ALA A 1 124 ? -0.437 -7.029 0.920 1.00 93.50 124 ALA A CA 1
ATOM 969 C C . ALA A 1 124 ? -0.042 -8.333 0.209 1.00 93.50 124 ALA A C 1
ATOM 971 O O . ALA A 1 124 ? 0.984 -8.375 -0.461 1.00 93.50 124 ALA A O 1
ATOM 972 N N . TYR A 1 125 ? -0.872 -9.374 0.314 1.00 93.44 125 TYR A N 1
ATOM 973 C CA . TYR A 1 125 ? -0.620 -10.663 -0.327 1.00 93.44 125 TYR A CA 1
ATOM 974 C C . TYR A 1 125 ? -0.676 -10.586 -1.857 1.00 93.44 125 TYR A C 1
ATOM 976 O O . TYR A 1 125 ? 0.201 -11.127 -2.532 1.00 93.44 125 TYR A O 1
ATOM 984 N N . ILE A 1 126 ? -1.662 -9.864 -2.405 1.00 93.56 126 ILE A N 1
ATOM 985 C CA . ILE A 1 126 ? -1.748 -9.567 -3.842 1.00 93.56 126 ILE A CA 1
ATOM 986 C C . ILE A 1 126 ? -0.467 -8.862 -4.291 1.00 93.56 126 ILE A C 1
ATOM 988 O O . ILE A 1 126 ? 0.187 -9.338 -5.209 1.00 93.56 126 ILE A O 1
ATOM 992 N N . ALA A 1 127 ? -0.060 -7.794 -3.599 1.00 92.19 127 ALA A N 1
ATOM 993 C CA . ALA A 1 127 ? 1.123 -7.018 -3.961 1.00 92.19 127 ALA A CA 1
ATOM 994 C C . ALA A 1 127 ? 2.408 -7.863 -3.978 1.00 92.19 127 ALA A C 1
ATOM 996 O O . ALA A 1 127 ? 3.159 -7.817 -4.952 1.00 92.19 127 ALA A O 1
ATOM 997 N N . THR A 1 128 ? 2.644 -8.677 -2.942 1.00 92.38 128 THR A N 1
ATOM 998 C CA . THR A 1 128 ? 3.821 -9.559 -2.891 1.00 92.38 128 THR A CA 1
ATOM 999 C C . THR A 1 128 ? 3.784 -10.646 -3.957 1.00 92.38 128 THR A C 1
ATOM 1001 O O . THR A 1 128 ? 4.819 -10.956 -4.540 1.00 92.38 128 THR A O 1
ATOM 1004 N N . THR A 1 129 ? 2.605 -11.209 -4.235 1.00 93.00 129 THR A N 1
ATOM 1005 C CA . THR A 1 129 ? 2.444 -12.253 -5.257 1.00 93.00 129 THR A CA 1
ATOM 1006 C C . THR A 1 129 ? 2.666 -11.675 -6.650 1.00 93.00 129 THR A C 1
ATOM 1008 O O . THR A 1 129 ? 3.417 -12.246 -7.432 1.00 93.00 129 THR A O 1
ATOM 1011 N N . THR A 1 130 ? 2.094 -10.504 -6.941 1.00 91.25 130 THR A N 1
ATOM 1012 C CA . THR A 1 130 ? 2.332 -9.779 -8.193 1.00 91.25 130 THR A CA 1
ATOM 1013 C C . THR A 1 130 ? 3.814 -9.456 -8.366 1.00 91.25 130 THR A C 1
ATOM 1015 O O . THR A 1 130 ? 4.364 -9.721 -9.430 1.00 91.25 130 THR A O 1
ATOM 1018 N N . ALA A 1 131 ? 4.493 -8.953 -7.328 1.00 89.69 131 ALA A N 1
ATOM 1019 C CA . ALA A 1 131 ? 5.928 -8.685 -7.409 1.00 89.69 131 ALA A CA 1
ATOM 1020 C C . ALA A 1 131 ? 6.756 -9.945 -7.665 1.00 89.69 131 ALA A C 1
ATOM 1022 O O . ALA A 1 131 ? 7.680 -9.895 -8.472 1.00 89.69 131 ALA A O 1
ATOM 1023 N N . PHE A 1 132 ? 6.421 -11.073 -7.036 1.00 90.44 132 PHE A N 1
ATOM 1024 C CA . PHE A 1 132 ? 7.083 -12.346 -7.312 1.00 90.44 132 PHE A CA 1
ATOM 1025 C C . PHE A 1 132 ? 6.868 -12.798 -8.763 1.00 90.44 132 PHE A C 1
ATOM 1027 O O . PHE A 1 132 ? 7.839 -13.088 -9.454 1.00 90.44 132 PHE A O 1
ATOM 1034 N N . ILE A 1 133 ? 5.625 -12.806 -9.250 1.00 91.06 133 ILE A N 1
ATOM 1035 C CA . ILE A 1 133 ? 5.310 -13.248 -10.617 1.00 91.06 133 ILE A CA 1
ATOM 1036 C C . ILE A 1 133 ? 6.024 -12.367 -11.638 1.00 91.06 133 ILE A C 1
ATOM 1038 O O . ILE A 1 133 ? 6.764 -12.881 -12.460 1.00 91.06 133 ILE A O 1
ATOM 1042 N N . VAL A 1 134 ? 5.876 -11.047 -11.557 1.00 87.75 134 VAL A N 1
ATOM 1043 C CA . VAL A 1 134 ? 6.435 -10.113 -12.550 1.00 87.75 134 VAL A CA 1
ATOM 1044 C C . VAL A 1 134 ? 7.962 -10.147 -12.593 1.00 87.75 134 VAL A C 1
ATOM 1046 O O . VAL A 1 134 ? 8.559 -9.908 -13.639 1.00 87.75 134 VAL A O 1
ATOM 1049 N N . THR A 1 135 ? 8.616 -10.406 -11.460 1.00 85.62 135 THR A N 1
ATOM 1050 C CA . THR A 1 135 ? 10.085 -10.458 -11.413 1.00 85.62 135 THR A CA 1
ATOM 1051 C C . THR A 1 135 ? 10.661 -11.766 -11.947 1.00 85.62 135 THR A C 1
ATOM 1053 O O . THR A 1 135 ? 11.839 -11.785 -12.293 1.00 85.62 135 THR A O 1
ATOM 1056 N N . ASN A 1 136 ? 9.859 -12.832 -12.034 1.00 88.69 136 ASN A N 1
ATOM 1057 C CA . ASN A 1 136 ? 10.321 -14.167 -12.432 1.00 88.69 136 ASN A CA 1
ATOM 1058 C C . ASN A 1 136 ? 9.699 -14.672 -13.744 1.00 88.69 136 ASN A C 1
ATOM 1060 O O . ASN A 1 136 ? 10.286 -15.521 -14.404 1.00 88.69 136 ASN A O 1
ATOM 1064 N N . ILE A 1 137 ? 8.521 -14.178 -14.122 1.00 87.94 137 ILE A N 1
ATOM 1065 C CA . ILE A 1 137 ? 7.735 -14.643 -15.265 1.00 87.94 137 ILE A CA 1
ATOM 1066 C C . ILE A 1 137 ? 7.470 -13.457 -16.189 1.00 87.94 137 ILE A C 1
ATOM 1068 O O . ILE A 1 137 ? 6.866 -12.460 -15.793 1.00 87.94 137 ILE A O 1
ATOM 1072 N N . GLN A 1 138 ? 7.884 -13.599 -17.445 1.00 84.31 138 GLN A N 1
ATOM 1073 C CA . GLN A 1 138 ? 7.508 -12.694 -18.524 1.00 84.31 138 GLN A CA 1
ATOM 1074 C C . GLN A 1 138 ? 6.286 -13.280 -19.226 1.00 84.31 138 GLN A C 1
ATOM 1076 O O . GLN A 1 138 ? 6.358 -14.357 -19.813 1.00 84.31 138 GLN A O 1
ATOM 1081 N N . SER A 1 139 ? 5.149 -12.597 -19.117 1.00 83.38 139 SER A N 1
ATOM 1082 C CA . SER A 1 139 ? 3.950 -12.924 -19.885 1.00 83.38 139 SER A CA 1
ATOM 1083 C C . SER A 1 139 ? 3.824 -11.973 -21.067 1.00 83.38 139 SER A C 1
ATOM 1085 O O . SER A 1 139 ? 4.099 -10.782 -20.928 1.00 83.38 139 SER A O 1
ATOM 1087 N N . ASP A 1 140 ? 3.344 -12.478 -22.197 1.00 84.50 140 ASP A N 1
ATOM 1088 C CA . ASP A 1 140 ? 2.879 -11.655 -23.307 1.00 84.50 140 ASP A CA 1
ATOM 1089 C C . ASP A 1 140 ? 1.394 -11.961 -23.546 1.00 84.50 140 ASP A C 1
ATOM 1091 O O . ASP A 1 140 ? 1.061 -13.105 -23.868 1.00 84.50 140 ASP A O 1
ATOM 1095 N N . PRO A 1 141 ? 0.476 -11.005 -23.319 1.00 84.31 141 PRO A N 1
ATOM 1096 C CA . PRO A 1 141 ? 0.691 -9.633 -22.845 1.00 84.31 141 PRO A CA 1
ATOM 1097 C C . PRO A 1 141 ? 1.178 -9.498 -21.389 1.00 84.31 141 PRO A C 1
ATOM 1099 O O . PRO A 1 141 ? 0.746 -10.224 -20.487 1.00 84.31 141 PRO A O 1
ATOM 1102 N N . ALA A 1 142 ? 2.008 -8.485 -21.114 1.00 81.19 142 ALA A N 1
ATOM 1103 C CA . ALA A 1 142 ? 2.587 -8.246 -19.783 1.00 81.19 142 ALA A CA 1
ATOM 1104 C C . ALA A 1 142 ? 1.534 -8.040 -18.680 1.00 81.19 142 ALA A C 1
ATOM 1106 O O . ALA A 1 142 ? 1.726 -8.478 -17.547 1.00 81.19 142 ALA A O 1
ATOM 1107 N N . TRP A 1 143 ? 0.398 -7.406 -18.994 1.00 82.56 143 TRP A N 1
ATOM 1108 C CA . TRP A 1 143 ? -0.653 -7.088 -18.019 1.00 82.56 143 TRP A CA 1
ATOM 1109 C C . TRP A 1 143 ? -1.289 -8.326 -17.367 1.00 82.56 143 TRP A C 1
ATOM 1111 O O . TRP A 1 143 ? -1.838 -8.209 -16.269 1.00 82.56 143 TRP A O 1
ATOM 1121 N N . ILE A 1 144 ? -1.184 -9.507 -17.989 1.00 86.94 144 ILE A N 1
ATOM 1122 C CA . ILE A 1 144 ? -1.710 -10.761 -17.435 1.00 86.94 144 ILE A CA 1
ATOM 1123 C C . ILE A 1 144 ? -1.001 -11.092 -16.119 1.00 86.94 144 ILE A C 1
ATOM 1125 O O . ILE A 1 144 ? -1.667 -11.258 -15.098 1.00 86.94 144 ILE A O 1
ATOM 1129 N N . ALA A 1 145 ? 0.336 -11.108 -16.108 1.00 86.69 145 ALA A N 1
ATOM 1130 C CA . ALA A 1 145 ? 1.127 -11.331 -14.896 1.00 86.69 145 ALA A CA 1
ATOM 1131 C C . ALA A 1 145 ? 0.812 -10.309 -13.787 1.00 86.69 145 ALA A C 1
ATOM 1133 O O . ALA A 1 145 ? 0.833 -10.641 -12.600 1.00 86.69 145 ALA A O 1
ATOM 1134 N N . TRP A 1 146 ? 0.470 -9.074 -14.168 1.00 84.06 146 TRP A N 1
ATOM 1135 C CA . TRP A 1 146 ? 0.142 -7.997 -13.232 1.00 84.06 146 TRP A CA 1
ATOM 1136 C C . TRP A 1 146 ? -1.231 -8.153 -12.576 1.00 84.06 146 TRP A C 1
ATOM 1138 O O . TRP A 1 146 ? -1.361 -7.968 -11.362 1.00 84.06 146 TRP A O 1
ATOM 1148 N N . LEU A 1 147 ? -2.258 -8.476 -13.364 1.00 86.50 147 LEU A N 1
ATOM 1149 C CA . LEU A 1 147 ? -3.645 -8.533 -12.898 1.00 86.50 147 LEU A CA 1
ATOM 1150 C C . LEU A 1 147 ? -4.059 -9.914 -12.392 1.00 86.50 147 LEU A C 1
ATOM 1152 O O . LEU A 1 147 ? -5.017 -9.991 -11.622 1.00 86.50 147 LEU A O 1
ATOM 1156 N N . ALA A 1 148 ? -3.340 -10.980 -12.755 1.00 89.56 148 ALA A N 1
ATOM 1157 C CA . ALA A 1 148 ? -3.695 -12.348 -12.384 1.00 89.56 148 ALA A CA 1
ATOM 1158 C C . ALA A 1 148 ? -3.927 -12.525 -10.869 1.00 89.56 148 ALA A C 1
ATOM 1160 O O . ALA A 1 148 ? -5.004 -13.003 -10.500 1.00 89.56 148 ALA A O 1
ATOM 1161 N N . PRO A 1 149 ? -3.038 -12.069 -9.960 1.00 90.88 149 PRO A N 1
ATOM 1162 C CA . PRO A 1 149 ? -3.300 -12.187 -8.525 1.00 90.88 149 PRO A CA 1
ATOM 1163 C C . PRO A 1 149 ? -4.553 -11.419 -8.094 1.00 90.88 149 PRO A C 1
ATOM 1165 O O . PRO A 1 149 ? -5.364 -11.926 -7.324 1.00 90.88 149 PRO A O 1
ATOM 1168 N N . THR A 1 150 ? -4.767 -10.214 -8.619 1.00 90.50 150 THR A N 1
ATOM 1169 C CA . THR A 1 150 ? -5.950 -9.407 -8.292 1.00 90.50 150 THR A CA 1
ATOM 1170 C C . THR A 1 150 ? -7.238 -10.086 -8.749 1.00 90.50 150 THR A C 1
ATOM 1172 O O . THR A 1 150 ? -8.207 -10.120 -7.991 1.00 90.50 150 THR A O 1
ATOM 1175 N N . VAL A 1 151 ? -7.258 -10.670 -9.948 1.00 91.50 151 VAL A N 1
ATOM 1176 C CA . VAL A 1 151 ? -8.419 -11.400 -10.481 1.00 91.50 151 VAL A CA 1
ATOM 1177 C C . VAL A 1 151 ? -8.741 -12.621 -9.618 1.00 91.50 151 VAL A C 1
ATOM 1179 O O . VAL A 1 151 ? -9.907 -12.864 -9.324 1.00 91.50 151 VAL A O 1
ATOM 1182 N N . VAL A 1 152 ? -7.725 -13.340 -9.137 1.00 92.12 152 VAL A N 1
ATOM 1183 C CA . VAL A 1 152 ? -7.912 -14.522 -8.281 1.00 92.12 152 VAL A CA 1
ATOM 1184 C C . VAL A 1 152 ? -8.363 -14.144 -6.865 1.00 92.12 152 VAL A C 1
ATOM 1186 O O . VAL A 1 152 ? -9.275 -14.759 -6.313 1.00 92.12 152 VAL A O 1
ATOM 1189 N N . PHE A 1 153 ? -7.758 -13.123 -6.252 1.00 90.00 153 PHE A N 1
ATOM 1190 C CA . PHE A 1 153 ? -7.995 -12.802 -4.839 1.00 90.00 153 PHE A CA 1
ATOM 1191 C C . PHE A 1 153 ? -9.129 -11.794 -4.600 1.00 90.00 153 PHE A C 1
ATOM 1193 O O . PHE A 1 153 ? -9.719 -11.790 -3.516 1.00 90.00 153 PHE A O 1
ATOM 1200 N N . SER A 1 154 ? -9.484 -10.947 -5.570 1.00 90.12 154 SER A N 1
ATOM 1201 C CA . SER A 1 154 ? -10.546 -9.941 -5.392 1.00 90.12 154 SER A CA 1
ATOM 1202 C C . SER A 1 154 ? -11.954 -10.518 -5.149 1.00 90.12 154 SER A C 1
ATOM 1204 O O . SER A 1 154 ? -12.658 -9.963 -4.289 1.00 90.12 154 SER A O 1
ATOM 1206 N N . PRO A 1 155 ? -12.381 -11.644 -5.766 1.00 90.94 155 PRO A N 1
ATOM 1207 C CA . PRO A 1 155 ? -13.663 -12.271 -5.447 1.00 90.94 155 PRO A CA 1
ATOM 1208 C C . PRO A 1 155 ? -13.690 -12.769 -4.001 1.00 90.94 155 PRO A C 1
ATOM 1210 O O . PRO A 1 155 ? -14.680 -12.581 -3.294 1.00 90.94 155 PRO A O 1
ATOM 1213 N N . LEU A 1 156 ? -12.568 -13.317 -3.523 1.00 88.62 156 LEU A N 1
ATOM 1214 C CA . LEU A 1 156 ? -12.424 -13.810 -2.156 1.00 88.62 156 LEU A CA 1
ATOM 1215 C C . LEU A 1 156 ? -12.532 -12.672 -1.130 1.00 88.62 156 LEU A C 1
ATOM 1217 O O . LEU A 1 156 ? -13.266 -12.785 -0.145 1.00 88.62 156 LEU A O 1
ATOM 1221 N N . ILE A 1 157 ? -11.862 -11.541 -1.387 1.00 87.31 157 ILE A N 1
ATOM 1222 C CA . ILE A 1 157 ? -11.983 -10.327 -0.561 1.00 87.31 157 ILE A CA 1
ATOM 1223 C C . ILE A 1 157 ? -13.440 -9.869 -0.512 1.00 87.31 157 ILE A C 1
ATOM 1225 O O . ILE A 1 157 ? -13.965 -9.576 0.564 1.00 87.31 157 ILE A O 1
ATOM 1229 N N . THR A 1 158 ? -14.103 -9.822 -1.667 1.00 88.88 158 THR A N 1
ATOM 1230 C CA . THR A 1 158 ? -15.491 -9.361 -1.784 1.00 88.88 158 THR A CA 1
ATOM 1231 C C . THR A 1 158 ? -16.449 -10.275 -1.026 1.00 88.88 158 THR A C 1
ATOM 1233 O O . THR A 1 158 ? -17.290 -9.789 -0.266 1.00 88.88 158 THR A O 1
ATOM 1236 N N . TYR A 1 159 ? -16.275 -11.592 -1.152 1.00 89.75 159 TYR A N 1
ATOM 1237 C CA . TYR A 1 159 ? -17.042 -12.591 -0.416 1.00 89.75 159 TYR A CA 1
ATOM 1238 C C . TYR A 1 159 ? -16.923 -12.391 1.100 1.00 89.75 159 TYR A C 1
ATOM 1240 O O . TYR A 1 159 ? -17.936 -12.215 1.782 1.00 89.75 159 TYR A O 1
ATOM 1248 N N . TYR A 1 160 ? -15.701 -12.337 1.642 1.00 85.56 160 TYR A N 1
ATOM 1249 C CA . TYR A 1 160 ? -15.509 -12.162 3.085 1.00 85.56 160 TYR A CA 1
ATOM 1250 C C . TYR A 1 160 ? -15.959 -10.786 3.575 1.00 85.56 160 TYR A C 1
ATOM 1252 O O . TYR A 1 160 ? -16.541 -10.676 4.657 1.00 85.56 160 TYR A O 1
ATOM 1260 N N . LYS A 1 161 ? -15.767 -9.736 2.771 1.00 83.94 161 LYS A N 1
ATOM 1261 C CA . LYS A 1 161 ? -16.269 -8.397 3.084 1.00 83.94 161 LYS A CA 1
ATOM 1262 C C . LYS A 1 161 ? -17.790 -8.388 3.200 1.00 83.94 161 LYS A C 1
ATOM 1264 O O . LYS A 1 161 ? -18.310 -7.785 4.134 1.00 83.94 161 LYS A O 1
ATOM 1269 N N . ASN A 1 162 ? -18.497 -9.066 2.300 1.00 85.50 162 ASN A N 1
ATOM 1270 C CA . ASN A 1 162 ? -19.956 -9.166 2.338 1.00 85.50 162 ASN A CA 1
ATOM 1271 C C . ASN A 1 162 ? -20.442 -10.056 3.487 1.00 85.50 162 ASN A C 1
ATOM 1273 O O . ASN A 1 162 ? -21.397 -9.693 4.168 1.00 85.50 162 ASN A O 1
ATOM 1277 N N . LYS A 1 163 ? -19.744 -11.163 3.760 1.00 83.31 163 LYS A N 1
ATOM 1278 C CA . LYS A 1 163 ? -20.048 -12.076 4.869 1.00 83.31 163 LYS A CA 1
ATOM 1279 C C . LYS A 1 163 ? -19.937 -11.400 6.238 1.00 83.31 163 LYS A C 1
ATOM 1281 O O . LYS A 1 163 ? -20.772 -11.637 7.106 1.00 83.31 163 LYS A O 1
ATOM 1286 N N . TYR A 1 164 ? -18.923 -10.554 6.428 1.00 81.62 164 TYR A N 1
ATOM 1287 C CA . TYR A 1 164 ? -18.656 -9.889 7.708 1.00 81.62 164 TYR A CA 1
ATOM 1288 C C . TYR A 1 164 ? -19.132 -8.435 7.778 1.00 81.62 164 TYR A C 1
ATOM 1290 O O . TYR A 1 164 ? -19.027 -7.818 8.844 1.00 81.62 164 TYR A O 1
ATOM 1298 N N . ARG A 1 165 ? -19.699 -7.881 6.696 1.00 76.62 165 ARG A N 1
ATOM 1299 C CA . ARG A 1 165 ? -20.443 -6.617 6.754 1.00 76.62 165 ARG A CA 1
ATOM 1300 C C . ARG A 1 165 ? -21.626 -6.844 7.682 1.00 76.62 165 ARG A C 1
ATOM 1302 O O . ARG A 1 165 ? -22.558 -7.565 7.341 1.00 76.62 165 ARG A O 1
ATOM 1309 N N . GLY A 1 166 ? -21.579 -6.250 8.874 1.00 61.38 166 GLY A N 1
ATOM 1310 C CA . GLY A 1 166 ? -22.735 -6.244 9.761 1.00 61.38 166 GLY A CA 1
ATOM 1311 C C . GLY A 1 166 ? -23.935 -5.743 8.963 1.00 61.38 166 GLY A C 1
ATOM 1312 O O . GLY A 1 166 ? -23.852 -4.681 8.343 1.00 61.38 166 GLY A O 1
ATOM 1313 N N . LYS A 1 167 ? -25.018 -6.527 8.909 1.00 52.00 167 LYS A N 1
ATOM 1314 C CA . LYS A 1 167 ? -26.288 -6.052 8.361 1.00 52.00 167 LYS A CA 1
ATOM 1315 C C . LYS A 1 167 ? -26.689 -4.856 9.220 1.00 52.00 167 LYS A C 1
ATOM 1317 O O . LYS A 1 167 ? -27.206 -5.039 10.318 1.00 52.00 167 LYS A O 1
ATOM 1322 N N . ASN A 1 168 ? -26.417 -3.639 8.752 1.00 47.50 168 ASN A N 1
ATOM 1323 C CA . ASN A 1 168 ? -27.062 -2.459 9.302 1.00 47.50 168 ASN A CA 1
ATOM 1324 C C . ASN A 1 168 ? -28.552 -2.693 9.069 1.00 47.50 168 ASN A C 1
ATOM 1326 O O . ASN A 1 168 ? -29.025 -2.570 7.939 1.00 47.50 168 ASN A O 1
ATOM 1330 N N . LYS A 1 169 ? -29.281 -3.101 10.115 1.00 39.28 169 LYS A N 1
ATOM 1331 C CA . LYS A 1 169 ? -30.732 -2.954 10.133 1.00 39.28 169 LYS A CA 1
ATOM 1332 C C . LYS A 1 169 ? -30.957 -1.469 9.871 1.00 39.28 169 LYS A C 1
ATOM 1334 O O . LYS A 1 169 ? -30.662 -0.649 10.738 1.00 39.28 169 LYS A O 1
ATOM 1339 N N . LYS A 1 170 ? -31.361 -1.116 8.647 1.00 39.25 170 LYS A N 1
ATOM 1340 C CA . LYS A 1 170 ? -31.858 0.223 8.344 1.00 39.25 170 LYS A CA 1
ATOM 1341 C C . LYS A 1 170 ? -32.950 0.476 9.384 1.00 39.25 170 LYS A C 1
ATOM 1343 O O . LYS A 1 170 ? -33.953 -0.231 9.374 1.00 39.25 170 LYS A O 1
ATOM 1348 N N . LYS A 1 171 ? -32.737 1.397 10.327 1.00 39.94 171 LYS A N 1
ATOM 1349 C CA . LYS A 1 171 ? -33.855 1.942 11.097 1.00 39.94 171 LYS A CA 1
ATOM 1350 C C . LYS A 1 171 ? -34.706 2.678 10.065 1.00 39.94 171 LYS A C 1
ATOM 1352 O O . LYS A 1 171 ? -34.267 3.698 9.543 1.00 39.94 171 LYS A O 1
ATOM 1357 N N . ALA A 1 172 ? -35.841 2.095 9.687 1.00 40.12 172 ALA A N 1
ATOM 1358 C CA . ALA A 1 172 ? -36.863 2.817 8.946 1.00 40.12 172 ALA A CA 1
ATOM 1359 C C . ALA A 1 172 ? -37.298 4.030 9.795 1.00 40.12 172 ALA A C 1
ATOM 1361 O O . ALA A 1 172 ? -37.308 3.919 11.027 1.00 40.12 172 ALA A O 1
ATOM 1362 N N . PRO A 1 173 ? -37.587 5.190 9.185 1.00 48.38 173 PRO A N 1
ATOM 1363 C CA . PRO A 1 173 ? -37.974 6.376 9.934 1.00 48.38 173 PRO A CA 1
ATOM 1364 C C . PRO A 1 173 ? -39.332 6.122 10.596 1.00 48.38 173 PRO A C 1
ATOM 1366 O O . PRO A 1 173 ? -40.319 5.872 9.910 1.00 48.38 173 PRO A O 1
ATOM 1369 N N . MET A 1 174 ? -39.389 6.172 11.929 1.00 52.47 174 MET A N 1
ATOM 1370 C CA . MET A 1 174 ? -40.665 6.298 12.633 1.00 52.47 174 MET A CA 1
ATOM 1371 C C . MET A 1 174 ? -41.135 7.741 12.461 1.00 52.47 174 MET A C 1
ATOM 1373 O O . MET A 1 174 ? -40.809 8.607 13.269 1.00 52.47 174 MET A O 1
ATOM 1377 N N . VAL A 1 175 ? -41.858 8.003 11.373 1.00 57.88 175 VAL A N 1
ATOM 1378 C CA . VAL A 1 175 ? -42.745 9.165 11.299 1.00 57.88 175 VAL A CA 1
ATOM 1379 C C . VAL A 1 175 ? -43.902 8.851 12.241 1.00 57.88 175 VAL A C 1
ATOM 1381 O O . VAL A 1 175 ? -44.708 7.966 11.962 1.00 57.88 175 VAL A O 1
ATOM 1384 N N . GLN A 1 176 ? -43.923 9.500 13.403 1.00 56.41 176 GLN A N 1
ATOM 1385 C CA . GLN A 1 176 ? -45.082 9.449 14.288 1.00 56.41 176 GLN A CA 1
ATOM 1386 C C . GLN A 1 176 ? -46.234 10.197 13.598 1.00 56.41 176 GLN A C 1
ATOM 1388 O O . GLN A 1 176 ? -45.991 11.290 13.077 1.00 56.41 176 GLN A O 1
ATOM 1393 N N . PRO A 1 177 ? -47.463 9.653 13.556 1.00 55.31 177 PRO A N 1
ATOM 1394 C CA . PRO A 1 177 ? -48.603 10.434 13.106 1.00 55.31 177 PRO A CA 1
ATOM 1395 C C . PRO A 1 177 ? -48.822 11.570 14.110 1.00 55.31 177 PRO A C 1
ATOM 1397 O O . PRO A 1 177 ? -48.976 11.334 15.307 1.00 55.31 177 PRO A O 1
ATOM 1400 N N . VAL A 1 178 ? -48.782 12.805 13.615 1.00 65.25 178 VAL A N 1
ATOM 1401 C CA . VAL A 1 178 ? -49.151 13.997 14.380 1.00 65.25 178 VAL A CA 1
ATOM 1402 C C . VAL A 1 178 ? -50.618 13.841 14.769 1.00 65.25 178 VAL A C 1
ATOM 1404 O O . VAL A 1 178 ? -51.490 13.860 13.904 1.00 65.25 178 VAL A O 1
ATOM 1407 N N . SER A 1 179 ? -50.895 13.655 16.057 1.00 63.09 179 SER A N 1
ATOM 1408 C CA . SER A 1 179 ? -52.242 13.804 16.598 1.00 63.09 179 SER A CA 1
ATOM 1409 C C . SER A 1 179 ? -52.569 15.295 16.621 1.00 63.09 179 SER A C 1
ATOM 1411 O O . SER A 1 179 ? -52.040 16.030 17.458 1.00 63.09 179 SER A O 1
ATOM 1413 N N . THR A 1 180 ? -53.377 15.755 15.671 1.00 61.78 180 THR A N 1
ATOM 1414 C CA . THR A 1 180 ? -53.985 17.087 15.730 1.00 61.78 180 THR A CA 1
ATOM 1415 C C . THR A 1 180 ? -55.113 17.101 16.769 1.00 61.78 180 THR A C 1
ATOM 1417 O O . THR A 1 180 ? -55.799 16.082 16.892 1.00 61.78 180 THR A O 1
ATOM 1420 N N . PRO A 1 181 ? -55.281 18.206 17.518 1.00 69.62 181 PRO A N 1
ATOM 1421 C CA . PRO A 1 181 ? -56.370 18.377 18.478 1.00 69.62 181 PRO A CA 1
ATOM 1422 C C . PRO A 1 181 ? -57.744 18.490 17.809 1.00 69.62 181 PRO A C 1
ATOM 1424 O O . PRO A 1 181 ? -57.800 18.930 16.636 1.00 69.62 181 PRO A O 1
#

Sequence (181 aa):
MVMVAFSAFVLSAIKSNSFLFMVGLFTLYMTVTGRRALKFKKPQQTHAPFDWVFLGATALGAIVFLSVLLTRVPLSHGMMPVIITFGGFLIAMLIGDASYYANLRSNVPKNFWLLRHITRMMGAYIATTTAFIVTNIQSDPAWIAWLAPTVVFSPLITYYKNKYRGKNKKKAPMVQPVSTP

Foldseek 3Di:
DLVQLVVLCVVCVVVVPLLSPLLSLLLNLLQVQLVVLVVCLDVPDQDDPVVVVSLVVSVVSLVVSVVVCVVPPDCPPPCNVVSCVSSVVSVVVSVVVVCCNVVVPDDQDSCNSVLSNLVSNLVSVLSSQLVVQLVPDQDVVNCCSNCVSVVVCVVVSVVVNVVRPPPPPPPDDPPDPDDDD

pLDDT: mean 81.2, std 13.09, range [39.25, 94.25]

Radius of gyration: 20.25 Å; chains: 1; bounding box: 78×33×48 Å

Secondary structure (DSSP, 8-state):
-HHHHHHHHHHHHHTT-HHHHHHHHHHHHHHHHHHHHHHTTSTT-PPPHHHHHHHHHHHHHHHHHHHHHHHHS-TTSTTHHHHHHHHHHHHHHHHHHHHHHHTTTS---TTHHHHHHHHHHHHHHHHHHHHHHHHH---SSHHHHHHHHHHHHHHHHHHHHHHHS----------------